Protein AF-M0F605-F1 (afdb_monomer_lite)

Secondary structure (DSSP, 8-state):
-HHHHHHTT--HHHHHHHHHHHHHTTSS-EE--STTPPPEE----S-----------------------

Structure (mmCIF, N/CA/C/O backbone):
data_AF-M0F605-F1
#
_entry.id   AF-M0F605-F1
#
loop_
_atom_site.group_PDB
_atom_site.id
_atom_site.type_symbol
_atom_site.label_atom_id
_atom_site.label_alt_id
_atom_site.label_comp_id
_atom_site.label_asym_id
_atom_site.label_entity_id
_atom_site.label_seq_id
_atom_site.pdbx_PDB_ins_code
_atom_site.Cartn_x
_atom_site.Cartn_y
_atom_site.Cartn_z
_atom_site.occupancy
_atom_site.B_iso_or_equiv
_atom_site.auth_seq_id
_atom_site.auth_comp_id
_atom_site.auth_asym_id
_atom_site.auth_atom_id
_atom_site.pdbx_PDB_model_num
ATOM 1 N N . MET A 1 1 ? -1.799 -1.721 8.582 1.00 86.75 1 MET A N 1
ATOM 2 C CA . MET A 1 1 ? -0.328 -1.568 8.728 1.00 86.75 1 MET A CA 1
ATOM 3 C C . MET A 1 1 ? 0.309 -2.556 9.702 1.00 86.75 1 MET A C 1
ATOM 5 O O . MET A 1 1 ? 1.058 -3.399 9.241 1.00 86.75 1 MET A O 1
ATOM 9 N N . ARG A 1 2 ? 0.013 -2.522 11.013 1.00 89.25 2 ARG A N 1
ATOM 10 C CA . ARG A 1 2 ? 0.662 -3.420 12.002 1.00 89.25 2 ARG A CA 1
ATOM 11 C C . ARG A 1 2 ? 0.549 -4.913 11.674 1.00 89.25 2 ARG A C 1
ATOM 13 O O . ARG A 1 2 ? 1.490 -5.650 11.915 1.00 89.25 2 ARG A O 1
ATOM 20 N N . GLU A 1 3 ? -0.584 -5.337 11.120 1.00 90.12 3 GLU A N 1
ATOM 21 C CA . GLU A 1 3 ? -0.782 -6.737 10.732 1.00 90.12 3 GLU A CA 1
ATOM 22 C C . GLU A 1 3 ? 0.121 -7.162 9.573 1.00 90.12 3 GLU A C 1
ATOM 24 O O . GLU A 1 3 ? 0.787 -8.184 9.668 1.00 90.12 3 GLU A O 1
ATOM 29 N N . ALA A 1 4 ? 0.229 -6.332 8.532 1.00 90.06 4 ALA A N 1
ATOM 30 C CA . ALA A 1 4 ? 1.152 -6.576 7.427 1.00 90.06 4 ALA A CA 1
ATOM 31 C C . ALA A 1 4 ? 2.604 -6.643 7.921 1.00 90.06 4 ALA A C 1
ATOM 33 O O . ALA A 1 4 ? 3.345 -7.526 7.518 1.00 90.06 4 ALA A O 1
ATOM 34 N N . ALA A 1 5 ? 2.979 -5.761 8.851 1.00 93.81 5 ALA A N 1
ATOM 35 C CA . ALA A 1 5 ? 4.308 -5.761 9.452 1.00 93.81 5 ALA A CA 1
ATOM 36 C C . ALA A 1 5 ? 4.615 -7.050 10.232 1.00 93.81 5 ALA A C 1
ATOM 38 O O . ALA A 1 5 ? 5.718 -7.576 10.132 1.00 93.81 5 ALA A O 1
ATOM 39 N N . ARG A 1 6 ? 3.620 -7.605 10.941 1.00 93.94 6 ARG A N 1
ATOM 40 C CA . ARG A 1 6 ? 3.731 -8.925 11.580 1.00 93.94 6 ARG A CA 1
ATOM 41 C C . ARG A 1 6 ? 3.848 -10.057 10.565 1.00 93.94 6 ARG A C 1
ATOM 43 O O . ARG A 1 6 ? 4.639 -10.960 10.788 1.00 93.94 6 ARG A O 1
ATOM 50 N N . LEU A 1 7 ? 3.088 -9.998 9.471 1.00 92.62 7 LEU A N 1
ATOM 51 C CA . LEU A 1 7 ? 3.098 -11.022 8.424 1.00 92.62 7 LEU A CA 1
ATOM 52 C C . LEU A 1 7 ? 4.466 -11.152 7.745 1.00 92.62 7 LEU A C 1
ATOM 54 O O . LEU A 1 7 ? 4.869 -12.255 7.396 1.00 92.62 7 LEU A O 1
ATOM 58 N N . VAL A 1 8 ? 5.163 -10.032 7.554 1.00 92.44 8 VAL A N 1
ATOM 59 C CA . VAL A 1 8 ? 6.484 -9.997 6.904 1.00 92.44 8 VAL A CA 1
ATOM 60 C C . VAL A 1 8 ? 7.642 -9.873 7.894 1.00 92.44 8 VAL A C 1
ATOM 62 O O . VAL A 1 8 ? 8.776 -9.694 7.467 1.00 92.44 8 VAL A O 1
ATOM 65 N N . GLU A 1 9 ? 7.357 -9.934 9.199 1.00 96.25 9 GLU A N 1
ATOM 66 C CA . GLU A 1 9 ? 8.341 -9.860 10.287 1.00 96.25 9 GLU A CA 1
ATOM 67 C C . GLU A 1 9 ? 9.273 -8.628 10.216 1.00 96.25 9 GLU A C 1
ATOM 69 O O . GLU A 1 9 ? 10.470 -8.714 10.485 1.00 96.25 9 GLU A O 1
ATOM 74 N N . ARG A 1 10 ? 8.731 -7.453 9.859 1.00 95.94 10 ARG A N 1
ATOM 75 C CA . ARG 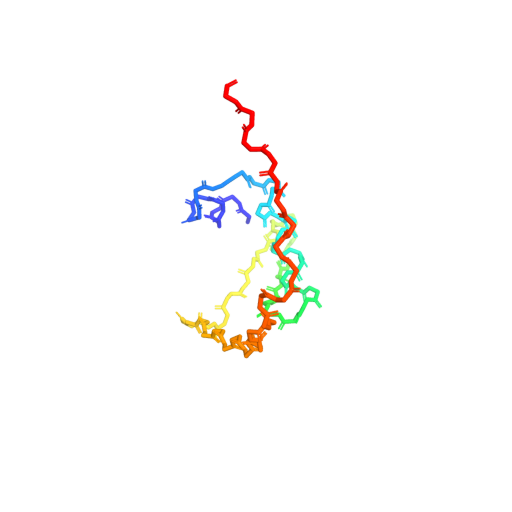A 1 10 ? 9.492 -6.190 9.741 1.00 95.94 10 ARG A CA 1
ATOM 76 C C . ARG A 1 10 ? 8.883 -5.044 10.540 1.00 95.94 10 ARG A C 1
ATOM 78 O O . ARG A 1 10 ? 7.732 -5.095 10.973 1.00 95.94 10 ARG A O 1
ATOM 85 N N . ASP A 1 11 ? 9.663 -3.979 10.702 1.00 96.19 11 ASP A N 1
ATOM 86 C CA . ASP A 1 11 ? 9.233 -2.762 11.378 1.00 96.19 11 ASP A CA 1
ATOM 87 C C . ASP A 1 11 ? 8.082 -2.052 10.654 1.00 96.19 11 ASP A C 1
ATOM 89 O O . ASP A 1 11 ? 7.999 -1.983 9.427 1.00 96.19 11 ASP A O 1
ATOM 93 N N . VAL A 1 12 ? 7.173 -1.475 11.445 1.00 93.62 12 VAL A N 1
ATOM 94 C CA . VAL A 1 12 ? 5.935 -0.863 10.935 1.00 93.62 12 VAL A CA 1
ATOM 95 C C . VAL A 1 12 ? 6.214 0.352 10.046 1.00 93.62 12 VAL A C 1
ATOM 97 O O . VAL A 1 12 ? 5.461 0.583 9.102 1.00 93.62 12 VAL A O 1
ATOM 100 N N . SER A 1 13 ? 7.256 1.134 10.343 1.00 94.88 13 SER A N 1
ATOM 101 C CA . SER A 1 13 ? 7.646 2.313 9.554 1.00 94.88 13 SER A CA 1
ATOM 102 C C . SER A 1 13 ? 8.103 1.938 8.151 1.00 94.88 13 SER A C 1
ATOM 104 O O . SER A 1 13 ? 7.686 2.564 7.174 1.00 94.88 13 SER A O 1
ATOM 106 N N . ASP A 1 14 ? 8.916 0.891 8.059 1.00 95.69 14 ASP A N 1
ATOM 107 C CA . ASP A 1 14 ? 9.456 0.399 6.799 1.00 95.69 14 ASP A CA 1
ATOM 108 C C . ASP A 1 14 ? 8.331 -0.172 5.950 1.00 95.69 14 ASP A C 1
ATOM 110 O O . ASP A 1 14 ? 8.120 0.251 4.821 1.00 95.69 14 ASP A O 1
ATOM 114 N N . VAL A 1 15 ? 7.517 -1.046 6.545 1.00 94.94 15 VAL A N 1
ATOM 115 C CA . VAL A 1 15 ? 6.381 -1.668 5.861 1.00 94.94 15 VAL A CA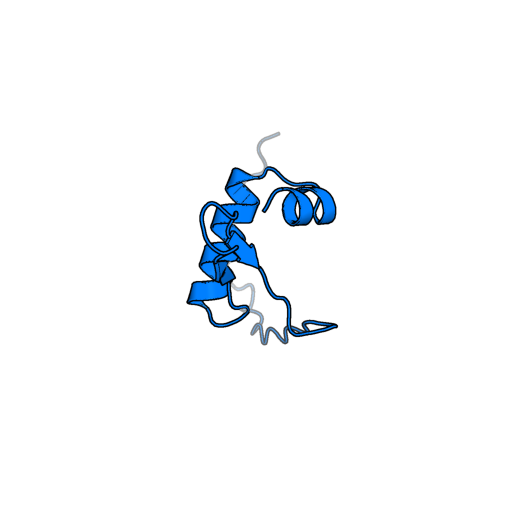 1
ATOM 116 C C . VAL A 1 15 ? 5.366 -0.624 5.406 1.00 94.94 15 VAL A C 1
ATOM 118 O O . VAL A 1 15 ? 4.776 -0.759 4.339 1.00 94.94 15 VAL A O 1
ATOM 121 N N . HIS A 1 16 ? 5.159 0.442 6.179 1.00 92.94 16 HIS A N 1
ATOM 122 C CA . HIS A 1 16 ? 4.307 1.543 5.745 1.00 92.94 16 HIS A CA 1
ATOM 123 C C . HIS A 1 16 ? 4.873 2.261 4.512 1.00 92.94 16 HIS A C 1
ATOM 125 O O . HIS A 1 16 ? 4.118 2.537 3.578 1.00 92.94 16 HIS A O 1
ATOM 131 N N . SER A 1 17 ? 6.179 2.536 4.507 1.00 95.31 17 SER A N 1
ATOM 132 C CA . SER A 1 17 ? 6.869 3.200 3.395 1.00 95.31 17 SER A CA 1
ATOM 133 C C . SER A 1 17 ? 6.844 2.335 2.133 1.00 95.31 17 SER A C 1
ATOM 135 O O . SER A 1 17 ? 6.472 2.817 1.064 1.00 95.31 17 SER A O 1
ATOM 137 N N . ASP A 1 18 ? 7.118 1.038 2.279 1.00 94.81 18 ASP A N 1
ATOM 138 C CA . ASP A 1 18 ? 7.092 0.063 1.189 1.00 94.81 18 ASP A CA 1
ATOM 139 C C . ASP A 1 18 ? 5.681 -0.076 0.598 1.00 94.81 18 ASP A C 1
ATOM 141 O O . ASP A 1 18 ? 5.499 0.010 -0.615 1.00 94.81 18 ASP A O 1
ATOM 145 N N . LEU A 1 19 ? 4.643 -0.213 1.434 1.00 93.69 19 LEU A N 1
ATOM 146 C CA . LEU A 1 19 ? 3.253 -0.295 0.965 1.00 93.69 19 LEU A CA 1
ATOM 147 C C . LEU A 1 19 ? 2.804 0.981 0.244 1.00 93.69 19 LEU A C 1
ATOM 149 O O . LEU A 1 19 ? 2.048 0.903 -0.723 1.00 93.69 19 LEU A O 1
ATOM 153 N N . LYS A 1 20 ? 3.285 2.152 0.677 1.00 94.00 20 LYS A N 1
ATOM 154 C CA . LYS A 1 20 ? 3.051 3.414 -0.034 1.00 94.00 20 LYS A CA 1
ATOM 155 C C . LYS A 1 20 ? 3.736 3.435 -1.396 1.00 94.00 20 LYS A C 1
ATOM 157 O O . LYS A 1 20 ? 3.144 3.905 -2.362 1.00 94.00 20 LYS A O 1
ATOM 162 N N . GLN A 1 21 ? 4.944 2.891 -1.501 1.00 95.94 21 GLN A N 1
ATOM 163 C CA . GLN A 1 21 ? 5.625 2.759 -2.784 1.00 95.94 21 GLN A CA 1
ATOM 164 C C . GLN A 1 21 ? 4.896 1.781 -3.718 1.00 95.94 21 GLN A C 1
ATOM 166 O O . GLN A 1 21 ? 4.738 2.079 -4.899 1.00 95.94 21 GLN A O 1
ATOM 171 N N . LEU A 1 22 ? 4.396 0.653 -3.203 1.00 93.50 22 LEU A N 1
ATOM 172 C CA . LEU A 1 22 ? 3.607 -0.304 -3.987 1.00 93.50 22 LEU A CA 1
ATOM 173 C C . LEU A 1 22 ? 2.299 0.306 -4.516 1.00 93.50 22 LEU A C 1
ATOM 175 O O . LEU A 1 22 ? 1.909 0.014 -5.645 1.00 93.50 22 LEU A O 1
ATOM 179 N N . GLU A 1 23 ? 1.656 1.185 -3.745 1.00 93.50 23 GLU A N 1
ATOM 180 C CA . GLU A 1 23 ? 0.497 1.967 -4.198 1.00 93.50 23 GLU A CA 1
ATOM 181 C C . GLU A 1 23 ? 0.856 2.920 -5.341 1.00 93.50 23 GLU A C 1
ATOM 183 O O . GLU A 1 23 ? 0.168 2.947 -6.360 1.00 93.50 23 GLU A O 1
ATOM 188 N N . VAL A 1 24 ? 1.972 3.646 -5.224 1.00 95.94 24 VAL A N 1
ATOM 189 C CA . VAL A 1 24 ? 2.468 4.539 -6.288 1.00 95.94 24 VAL A CA 1
ATOM 190 C C . VAL A 1 24 ? 2.798 3.769 -7.569 1.00 95.94 24 VAL A C 1
ATOM 192 O O . VAL A 1 24 ? 2.554 4.265 -8.667 1.00 95.94 24 VAL A O 1
ATOM 195 N N . LEU A 1 25 ? 3.320 2.549 -7.441 1.00 92.94 25 LEU A N 1
ATOM 196 C CA . LEU A 1 25 ? 3.598 1.658 -8.569 1.00 92.94 25 LEU A CA 1
ATOM 197 C C . LEU A 1 25 ? 2.331 1.016 -9.162 1.00 92.94 25 LEU A C 1
ATOM 199 O O . LEU A 1 25 ? 2.423 0.329 -10.177 1.00 92.94 25 LEU A O 1
ATOM 203 N N . GLY A 1 26 ? 1.159 1.217 -8.552 1.00 90.88 26 GLY A N 1
ATOM 204 C CA . GLY A 1 26 ? -0.103 0.625 -8.996 1.00 90.88 26 GLY A CA 1
ATOM 205 C C . GLY A 1 26 ? -0.204 -0.880 -8.738 1.00 90.88 26 GLY A C 1
ATOM 206 O O . GLY A 1 26 ? -1.013 -1.554 -9.370 1.00 90.88 26 GLY A O 1
ATOM 207 N N . ILE A 1 27 ? 0.617 -1.416 -7.830 1.00 91.44 27 ILE A N 1
ATOM 208 C CA . ILE A 1 27 ? 0.634 -2.844 -7.494 1.00 91.44 27 ILE A CA 1
ATOM 209 C C . ILE A 1 27 ? -0.522 -3.179 -6.552 1.00 91.44 27 ILE A C 1
ATOM 211 O O . ILE A 1 27 ? -1.162 -4.209 -6.708 1.00 91.44 27 ILE A O 1
ATOM 215 N N . LEU A 1 28 ? -0.816 -2.327 -5.573 1.00 91.75 28 LEU A N 1
ATOM 216 C CA . LEU A 1 28 ? -1.945 -2.538 -4.669 1.00 91.75 28 LEU A CA 1
ATOM 217 C C . LEU A 1 28 ? -2.579 -1.208 -4.264 1.00 91.75 28 LEU A C 1
ATOM 219 O O . LEU A 1 28 ? -1.854 -0.230 -4.104 1.00 91.75 28 LEU A O 1
ATOM 223 N N . PRO A 1 29 ? -3.903 -1.136 -4.079 1.00 92.62 29 PRO A N 1
ATOM 224 C CA . PRO A 1 29 ? -4.537 0.047 -3.515 1.00 92.62 29 PRO A CA 1
ATOM 225 C C . PRO A 1 29 ? -4.469 0.050 -1.981 1.00 92.62 29 PRO A C 1
ATOM 227 O O . PRO A 1 29 ? -4.476 -1.003 -1.331 1.00 92.62 29 PRO A O 1
ATOM 230 N N . LEU A 1 30 ? -4.452 1.247 -1.388 1.00 92.75 30 LEU A N 1
ATOM 231 C CA . LEU A 1 30 ? -4.710 1.436 0.037 1.00 92.75 30 LEU A CA 1
ATOM 232 C C . LEU A 1 30 ? -6.100 2.051 0.236 1.00 92.75 30 LEU A C 1
ATOM 234 O O . LEU A 1 30 ? -6.426 3.083 -0.344 1.00 92.75 30 LEU A O 1
ATOM 238 N N . GLU A 1 31 ? -6.906 1.443 1.099 1.00 91.25 31 GLU A N 1
ATOM 239 C CA . GLU A 1 31 ? -8.232 1.945 1.456 1.00 91.25 31 GLU A CA 1
ATOM 240 C C . GLU A 1 31 ? -8.202 2.675 2.801 1.00 91.25 31 GLU A C 1
ATOM 242 O O . GLU A 1 31 ? -7.507 2.280 3.747 1.00 91.25 31 GLU A O 1
ATOM 247 N N . GLU A 1 32 ? -8.979 3.751 2.910 1.00 86.06 32 GLU A N 1
ATOM 248 C CA . GLU A 1 32 ? -9.204 4.424 4.186 1.00 86.06 32 GLU A CA 1
ATOM 249 C C . GLU A 1 32 ? -10.135 3.583 5.065 1.00 86.06 32 GLU A C 1
ATOM 251 O O . GLU A 1 32 ? -11.200 3.149 4.634 1.00 86.06 32 GLU A O 1
ATOM 256 N N . GLY A 1 33 ? -9.775 3.392 6.336 1.00 79.56 33 GLY A N 1
ATOM 257 C CA . GLY A 1 33 ? -10.549 2.569 7.273 1.00 79.56 33 GLY A CA 1
ATOM 258 C C . GLY A 1 33 ? -11.871 3.186 7.756 1.00 79.56 33 GLY A C 1
ATOM 259 O O . GLY A 1 33 ? -12.370 2.789 8.807 1.00 79.56 33 GLY A O 1
ATOM 260 N N . GLY A 1 34 ? -12.426 4.175 7.050 1.00 78.38 34 GLY A N 1
ATOM 261 C CA . GLY A 1 34 ? -13.573 4.967 7.497 1.00 78.38 34 GLY A CA 1
ATOM 262 C C . GLY A 1 34 ? -13.223 5.998 8.588 1.00 78.38 34 GLY A C 1
ATOM 263 O O . GLY A 1 34 ? -12.045 6.258 8.848 1.00 78.38 34 GLY A O 1
ATOM 264 N N . PRO A 1 35 ? -14.226 6.620 9.242 1.00 80.12 35 PRO A N 1
ATOM 265 C CA . PRO A 1 35 ? -14.008 7.699 10.208 1.00 80.12 35 PRO A CA 1
ATOM 266 C C . PRO A 1 35 ? -13.133 7.258 11.391 1.00 80.12 35 PRO A C 1
ATOM 268 O O . PRO A 1 35 ? -13.558 6.479 12.241 1.00 80.12 35 PRO A O 1
ATOM 271 N N . GLY A 1 36 ? -11.898 7.765 11.440 1.00 75.56 36 GLY A N 1
ATOM 272 C CA . GLY A 1 36 ? -10.905 7.412 12.463 1.00 75.56 36 GLY A CA 1
ATOM 273 C C . GLY A 1 36 ? -10.257 6.035 12.280 1.00 75.56 36 GLY A C 1
ATOM 274 O O . GLY A 1 36 ? -9.482 5.608 13.137 1.00 75.56 36 GLY A O 1
ATOM 275 N N . GLY A 1 37 ? -10.555 5.334 11.186 1.00 79.00 37 GLY A N 1
ATOM 276 C CA . GLY A 1 37 ? -9.981 4.033 10.888 1.00 79.00 37 GLY A CA 1
ATOM 277 C C . GLY A 1 37 ? -8.586 4.137 10.282 1.00 79.00 37 GLY A C 1
ATOM 278 O O . GLY A 1 37 ? -8.270 5.048 9.519 1.00 79.00 37 GLY A O 1
ATOM 279 N N . ALA A 1 38 ? -7.732 3.173 10.617 1.00 82.75 38 ALA A N 1
ATOM 280 C CA . ALA A 1 38 ? -6.405 3.082 10.028 1.00 82.75 38 ALA A CA 1
ATOM 281 C C . ALA A 1 38 ? -6.492 2.674 8.551 1.00 82.75 38 ALA A C 1
ATOM 283 O O . ALA A 1 38 ? -7.302 1.823 8.190 1.00 82.75 38 ALA A O 1
ATOM 284 N N . ILE A 1 39 ? -5.596 3.223 7.731 1.00 85.88 39 ILE A N 1
ATOM 285 C CA . ILE A 1 39 ? -5.424 2.822 6.331 1.00 85.88 39 ILE A CA 1
ATOM 286 C C . ILE A 1 39 ? -5.099 1.323 6.247 1.00 85.88 39 ILE A C 1
ATOM 288 O O . ILE A 1 39 ? -4.237 0.813 6.987 1.00 85.88 39 ILE A O 1
ATOM 292 N N . GLN A 1 40 ? -5.766 0.628 5.325 1.00 89.00 40 GLN A N 1
ATOM 293 C CA . GLN A 1 40 ? -5.611 -0.804 5.090 1.00 89.00 40 GLN A CA 1
ATOM 294 C C . GLN A 1 40 ? -5.125 -1.087 3.662 1.00 89.00 40 GLN A C 1
ATOM 296 O O . GLN A 1 40 ? -5.716 -0.584 2.712 1.00 89.00 40 GLN A O 1
ATOM 301 N N . PRO A 1 41 ? -4.051 -1.878 3.487 1.00 91.06 41 PRO A N 1
ATOM 302 C CA . PRO A 1 41 ? -3.663 -2.359 2.169 1.00 91.06 41 PRO A CA 1
ATOM 303 C C . PRO A 1 41 ? -4.607 -3.468 1.701 1.00 91.06 41 PRO A C 1
ATOM 305 O O . PRO A 1 41 ? -4.877 -4.399 2.460 1.00 91.06 41 PRO A O 1
ATOM 308 N N . VAL A 1 42 ? -5.060 -3.395 0.449 1.00 91.62 42 VAL A N 1
ATOM 309 C CA . VAL A 1 42 ? -5.848 -4.454 -0.195 1.00 91.62 42 VAL A CA 1
ATOM 310 C C . VAL A 1 42 ? -4.954 -5.176 -1.191 1.00 91.62 42 VAL A C 1
ATOM 312 O O . VAL A 1 42 ? -4.424 -4.553 -2.101 1.00 91.62 42 VAL A O 1
ATOM 315 N N . VAL A 1 43 ? -4.775 -6.487 -1.029 1.00 88.62 43 VAL A N 1
ATOM 316 C CA . VAL A 1 43 ? -3.934 -7.304 -1.918 1.00 88.62 43 VAL A CA 1
ATOM 317 C C . VAL A 1 43 ? -4.851 -8.123 -2.834 1.00 88.62 43 VAL A C 1
ATOM 319 O O . VAL A 1 43 ? -5.412 -9.115 -2.374 1.00 88.62 43 VAL A O 1
ATOM 322 N N . PRO A 1 44 ? -5.053 -7.727 -4.107 1.00 87.00 44 PRO A N 1
ATOM 323 C CA . PRO A 1 44 ? -6.026 -8.368 -5.000 1.00 87.00 44 PRO A CA 1
ATOM 324 C C . PRO A 1 44 ? -5.479 -9.621 -5.704 1.00 87.00 44 PRO A C 1
ATOM 326 O O . PRO A 1 44 ? -6.112 -10.133 -6.626 1.00 87.00 44 PRO A O 1
ATOM 329 N N . PHE A 1 45 ? -4.294 -10.091 -5.313 1.00 86.19 45 PHE A N 1
ATOM 330 C CA . PHE A 1 45 ? -3.597 -11.192 -5.966 1.00 86.19 45 PHE A CA 1
ATOM 331 C C . PHE A 1 45 ? -3.216 -12.259 -4.948 1.00 86.19 45 PHE A C 1
ATOM 333 O O . PHE A 1 45 ? -2.675 -11.945 -3.890 1.00 86.19 45 PHE A O 1
ATOM 340 N N . ASP A 1 46 ? -3.404 -13.521 -5.318 1.00 84.94 46 ASP A N 1
ATOM 341 C CA . ASP A 1 46 ? -2.944 -14.657 -4.514 1.00 84.94 46 ASP A CA 1
ATOM 342 C C . ASP A 1 46 ? -1.435 -14.911 -4.681 1.00 84.94 46 ASP A C 1
ATOM 344 O O . ASP A 1 46 ? -0.793 -15.517 -3.823 1.00 84.94 46 ASP A O 1
ATOM 348 N N . ARG A 1 47 ? -0.851 -14.457 -5.801 1.00 81.94 47 ARG A N 1
ATOM 349 C CA . ARG A 1 47 ? 0.570 -14.614 -6.127 1.00 81.94 47 ARG A CA 1
ATOM 350 C C . ARG A 1 47 ? 1.056 -13.500 -7.048 1.00 81.94 47 ARG A C 1
ATOM 352 O O . ARG A 1 47 ? 0.359 -13.120 -7.984 1.00 81.94 47 ARG A O 1
ATOM 359 N N . ILE A 1 48 ? 2.282 -13.040 -6.812 1.00 80.56 48 ILE A N 1
ATOM 360 C CA . ILE A 1 48 ? 3.010 -12.128 -7.699 1.00 80.56 48 ILE A CA 1
ATOM 361 C C . ILE A 1 48 ? 4.181 -12.910 -8.306 1.00 80.56 48 ILE A C 1
ATOM 363 O O . ILE A 1 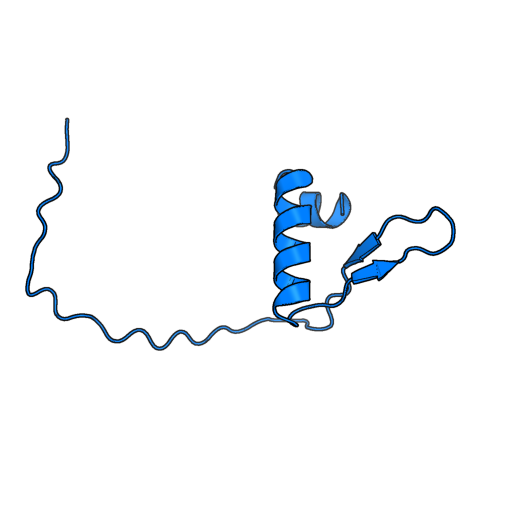48 ? 5.025 -13.427 -7.575 1.00 80.56 48 ILE A O 1
ATOM 367 N N . GLU A 1 49 ? 4.222 -13.019 -9.634 1.00 84.50 49 GLU A N 1
ATOM 368 C CA . GLU A 1 49 ? 5.369 -13.548 -10.380 1.00 84.50 49 GLU A CA 1
ATOM 369 C C . GLU A 1 49 ? 6.070 -12.387 -11.083 1.00 84.50 49 GLU A C 1
ATOM 371 O O . GLU A 1 49 ? 5.446 -11.629 -11.824 1.00 84.50 49 GLU A O 1
ATOM 376 N N . VAL A 1 50 ? 7.368 -12.229 -10.829 1.00 80.12 50 VAL A N 1
ATOM 377 C CA . VAL A 1 50 ? 8.179 -11.170 -11.433 1.00 80.12 50 VAL A CA 1
ATOM 378 C C . VAL A 1 50 ? 9.164 -11.822 -12.391 1.00 80.12 50 VAL A C 1
ATOM 380 O O . VAL A 1 50 ? 10.036 -12.578 -11.969 1.00 80.12 50 VAL A O 1
ATOM 383 N N . HIS A 1 51 ? 9.015 -11.532 -13.681 1.00 83.25 51 HIS A N 1
ATOM 384 C CA . HIS A 1 51 ? 9.985 -11.911 -14.701 1.00 83.25 51 HIS A CA 1
ATOM 385 C C . HIS A 1 51 ? 10.971 -10.759 -14.860 1.00 83.25 51 HIS A C 1
ATOM 387 O O . HIS A 1 51 ? 10.606 -9.679 -15.321 1.00 83.25 51 HIS A O 1
ATOM 393 N N . ILE A 1 52 ? 12.207 -10.978 -14.420 1.00 80.38 52 ILE A N 1
ATOM 394 C CA . ILE A 1 52 ? 13.290 -10.013 -14.580 1.00 80.38 52 ILE A CA 1
ATOM 395 C C . ILE A 1 52 ? 14.172 -10.516 -15.715 1.00 80.38 52 ILE A C 1
ATOM 397 O O . ILE A 1 52 ? 14.975 -11.429 -15.526 1.00 80.38 52 ILE A O 1
ATOM 401 N N . ASP A 1 53 ? 14.026 -9.906 -16.886 1.00 81.00 53 ASP A N 1
ATOM 402 C CA . ASP A 1 53 ? 14.939 -10.128 -18.001 1.00 81.00 53 ASP A CA 1
ATOM 403 C C . ASP A 1 53 ? 16.215 -9.321 -17.741 1.00 81.00 53 ASP A C 1
ATOM 405 O O . ASP A 1 53 ? 16.315 -8.143 -18.088 1.00 81.00 53 ASP A O 1
ATOM 409 N N . TYR A 1 54 ? 17.182 -9.939 -17.060 1.00 74.00 54 TYR A N 1
ATOM 410 C CA . TYR A 1 54 ? 18.495 -9.339 -16.840 1.00 74.00 54 TYR A CA 1
ATOM 411 C C . TYR A 1 54 ? 19.447 -9.785 -17.956 1.00 74.00 54 TYR A C 1
ATOM 413 O O . TYR A 1 54 ? 19.849 -10.953 -17.966 1.00 74.00 54 TYR A O 1
ATOM 421 N N . PRO A 1 55 ? 19.835 -8.917 -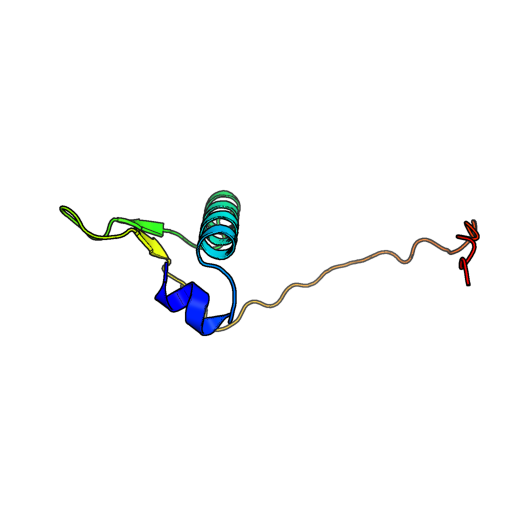18.909 1.00 74.44 55 PRO A N 1
ATOM 422 C CA . PRO A 1 55 ? 20.971 -9.237 -19.755 1.00 74.44 55 PRO A CA 1
ATOM 423 C C . PRO A 1 55 ? 22.206 -9.315 -18.853 1.00 74.44 55 PRO A C 1
ATOM 425 O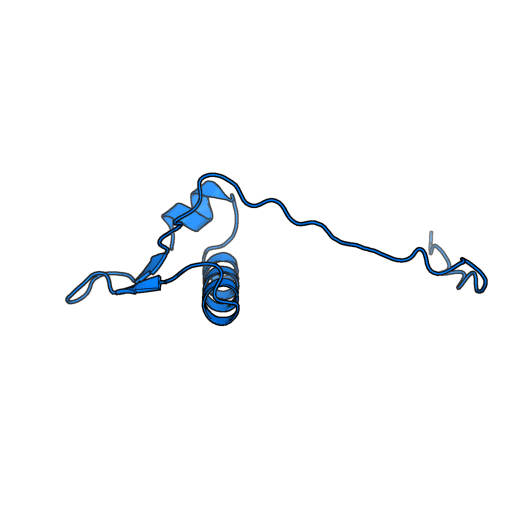 O . PRO A 1 55 ? 22.549 -8.338 -18.189 1.00 74.44 55 PRO A O 1
ATOM 428 N N . LEU A 1 56 ? 22.851 -10.485 -18.806 1.00 64.81 56 LEU A N 1
ATOM 429 C CA . LEU A 1 56 ? 24.174 -10.626 -18.202 1.00 64.81 56 LEU A CA 1
ATOM 430 C C . LEU A 1 56 ? 25.084 -9.611 -18.897 1.00 64.81 56 LEU A C 1
ATOM 432 O O . LEU A 1 56 ? 25.323 -9.705 -20.102 1.00 64.81 56 LEU A O 1
ATOM 436 N N . ILE A 1 57 ? 25.514 -8.599 -18.153 1.00 67.19 57 ILE A N 1
ATOM 437 C CA . ILE A 1 57 ? 26.588 -7.719 -18.590 1.00 67.19 57 ILE A CA 1
ATOM 438 C C . ILE A 1 57 ? 27.809 -8.637 -18.619 1.00 67.19 57 ILE A C 1
ATOM 440 O O . ILE A 1 57 ? 28.145 -9.208 -17.587 1.00 67.19 57 ILE A O 1
ATOM 444 N N . ASP A 1 58 ? 28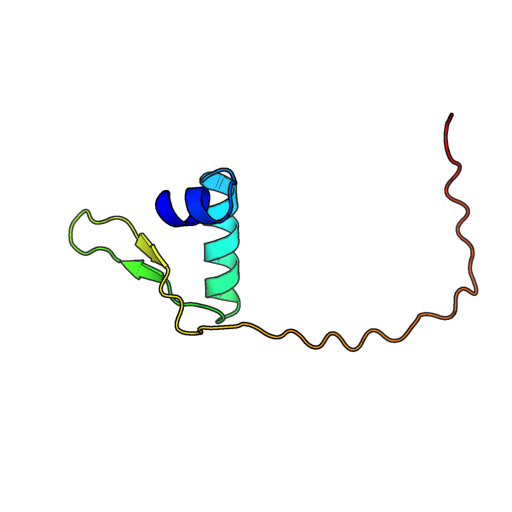.383 -8.881 -19.798 1.00 62.34 58 ASP A N 1
ATOM 445 C CA . ASP A 1 58 ? 29.612 -9.671 -19.914 1.00 62.34 58 ASP A CA 1
ATOM 446 C C . ASP A 1 58 ? 30.657 -9.049 -18.977 1.00 62.34 58 ASP A C 1
ATOM 448 O O . ASP A 1 58 ? 30.879 -7.835 -19.043 1.00 62.34 58 ASP A O 1
ATOM 452 N N . ASP A 1 59 ? 31.218 -9.856 -18.070 1.00 57.81 59 ASP A N 1
ATOM 453 C CA . ASP A 1 59 ? 32.132 -9.472 -16.985 1.00 57.81 59 ASP A CA 1
ATOM 454 C C . ASP A 1 59 ? 33.509 -9.044 -17.542 1.00 57.81 59 ASP A C 1
ATOM 456 O O . ASP A 1 59 ? 34.559 -9.601 -17.222 1.00 57.81 59 ASP A O 1
ATOM 460 N N . GLY A 1 60 ? 33.508 -8.054 -18.433 1.00 56.84 60 GLY A N 1
ATOM 461 C CA . GLY A 1 60 ? 34.678 -7.477 -19.082 1.00 56.84 60 GLY A CA 1
ATOM 462 C C . GLY A 1 60 ? 35.335 -6.347 -18.295 1.00 56.84 60 GLY A C 1
ATOM 463 O O . GLY A 1 60 ? 36.243 -5.715 -18.827 1.00 56.84 60 GLY A O 1
ATOM 464 N N . ASP A 1 61 ? 34.905 -6.083 -17.060 1.00 55.97 61 ASP A N 1
ATOM 465 C CA . ASP A 1 61 ? 35.663 -5.242 -16.137 1.00 55.97 61 ASP A CA 1
ATOM 466 C C . ASP A 1 61 ? 35.482 -5.763 -14.709 1.00 55.97 61 ASP A C 1
ATOM 468 O O . ASP A 1 61 ? 34.527 -5.453 -13.997 1.00 55.97 61 ASP A O 1
ATOM 472 N N . ALA A 1 62 ? 36.399 -6.650 -14.326 1.00 57.12 62 ALA A N 1
ATOM 473 C CA . ALA A 1 62 ? 36.588 -7.081 -12.956 1.00 57.12 62 ALA A CA 1
ATOM 474 C C . ALA A 1 62 ? 37.011 -5.872 -12.109 1.00 57.12 62 ALA A C 1
ATOM 476 O O . ALA A 1 62 ? 38.203 -5.644 -11.897 1.00 57.12 62 ALA A O 1
ATOM 477 N N . ASP A 1 63 ? 36.042 -5.104 -11.606 1.00 55.44 63 ASP A N 1
ATOM 478 C CA . ASP A 1 63 ? 36.313 -4.136 -10.550 1.00 55.44 63 ASP A CA 1
ATOM 479 C C . ASP A 1 63 ? 36.546 -4.912 -9.249 1.00 55.44 63 ASP A C 1
ATOM 481 O O . ASP A 1 63 ? 35.640 -5.348 -8.534 1.00 55.44 63 ASP A O 1
ATOM 485 N N . SER A 1 64 ? 37.825 -5.188 -9.022 1.00 57.47 64 SER A N 1
ATOM 486 C CA . SER A 1 64 ? 38.381 -5.814 -7.837 1.00 57.47 64 SER A CA 1
ATOM 487 C C . SER A 1 64 ? 38.072 -4.960 -6.605 1.00 57.47 64 SER A C 1
ATOM 489 O O . SER A 1 64 ? 38.908 -4.169 -6.171 1.00 57.47 64 SER A O 1
ATOM 491 N N . ALA A 1 65 ? 36.913 -5.157 -5.977 1.00 55.47 65 ALA A N 1
ATOM 492 C CA . ALA A 1 65 ? 36.694 -4.684 -4.616 1.00 55.47 65 ALA A CA 1
ATOM 493 C C . ALA A 1 65 ? 37.673 -5.424 -3.679 1.00 55.47 65 ALA A C 1
ATOM 495 O O . ALA A 1 65 ? 37.595 -6.653 -3.565 1.00 55.47 65 ALA A O 1
ATOM 496 N N . PRO A 1 66 ? 38.622 -4.739 -3.009 1.00 53.53 66 PRO A N 1
ATOM 497 C CA . PRO A 1 66 ? 39.525 -5.413 -2.096 1.00 53.53 66 PRO A CA 1
ATOM 498 C C . PRO A 1 66 ? 38.724 -5.862 -0.873 1.00 53.53 66 PRO A C 1
ATOM 500 O O . PRO A 1 66 ? 38.152 -5.045 -0.150 1.00 53.53 66 PRO A O 1
ATOM 503 N N . ALA A 1 67 ? 38.700 -7.168 -0.619 1.00 50.53 67 ALA A N 1
ATOM 504 C CA . ALA A 1 67 ? 38.266 -7.693 0.665 1.00 50.53 67 ALA A CA 1
ATOM 505 C C . ALA A 1 67 ? 39.254 -7.202 1.734 1.00 50.53 67 ALA A C 1
ATOM 507 O O . ALA A 1 67 ? 40.402 -7.645 1.779 1.00 50.53 67 ALA A O 1
ATOM 508 N N . SER A 1 68 ? 38.834 -6.250 2.566 1.00 56.00 68 SER A N 1
ATOM 509 C CA . SER A 1 68 ? 39.562 -5.942 3.797 1.00 56.00 68 SER A CA 1
ATOM 510 C C . SER A 1 68 ? 39.303 -7.063 4.802 1.00 56.00 68 SER A C 1
ATOM 512 O O . SER A 1 68 ? 38.148 -7.379 5.091 1.00 56.00 68 SER A O 1
ATOM 514 N N . ALA A 1 69 ? 40.396 -7.692 5.238 1.00 52.91 69 ALA A N 1
ATOM 515 C CA . ALA A 1 69 ? 40.455 -8.744 6.251 1.00 52.91 69 ALA A CA 1
ATOM 516 C C . ALA A 1 69 ? 40.329 -8.187 7.676 1.00 52.91 69 ALA A C 1
ATOM 518 O O . ALA A 1 69 ? 40.723 -7.016 7.888 1.00 52.91 69 ALA A O 1
#

Sequence (69 aa):
MREAARLVERDVSDVHSDLKQLEVLGILPLEEGGPGGAIQPVVPFDRIEVHIDYPLIDDGDADSAPASA

Radius of gyration: 18.94 Å; chains: 1; bounding box: 54×22×32 Å

InterPro domains:
  IPR057524 Csa3, HTH domain [PF25212] (1-50)

Organism: NCBI:txid1227468

Foldseek 3Di:
DVVVCVVVVHDPVVVVVVLVVCVVVVQWDWDALPDVGDIDIDHPDPDDDDDDPDDPPPPPDPPDPDPDD

pLDDT: mean 82.31, std 13.92, range [50.53, 96.25]